Protein AF-A0A3N0BTS7-F1 (afdb_monomer_lite)

Sequence (134 aa):
METKIRKTAKPSIYFSVKQKHTIIKDYLSSGLPKQKIWEKYTGDKKEKGKLLKFMRQLGYIEGDIVKKPVSFFMDLPTTNKPQVAPVRNETSHKTNQLEQELKDSRLREQAYLVMIQIAERDLKIDIRKKSFTK

Structure (mmCIF, N/CA/C/O backbone):
data_AF-A0A3N0BTS7-F1
#
_entry.id   AF-A0A3N0BTS7-F1
#
loop_
_atom_site.group_PDB
_atom_site.id
_atom_site.type_symbol
_atom_site.label_atom_id
_atom_site.label_alt_id
_atom_site.label_comp_id
_atom_site.label_asym_id
_atom_site.label_entity_id
_atom_site.label_seq_id
_atom_site.pdbx_PDB_ins_code
_atom_s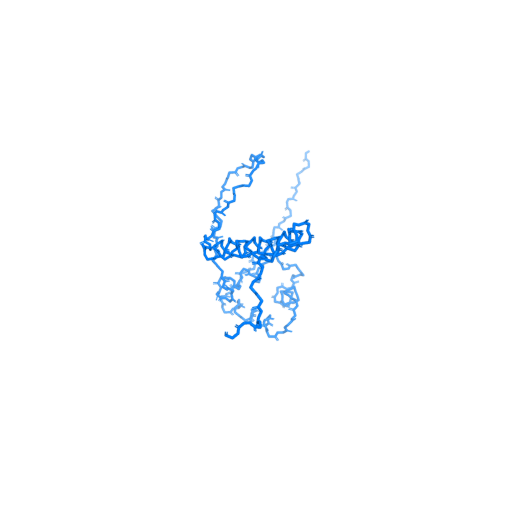ite.Cartn_x
_atom_site.Cartn_y
_atom_site.Cartn_z
_atom_site.occupancy
_atom_site.B_iso_or_equiv
_atom_site.auth_seq_id
_atom_site.auth_comp_id
_atom_site.auth_asym_id
_atom_site.auth_atom_id
_atom_site.pdbx_PDB_model_num
ATOM 1 N N . MET A 1 1 ? 15.234 18.289 51.394 1.00 52.69 1 MET A N 1
ATOM 2 C CA . MET A 1 1 ? 15.373 17.646 50.070 1.00 52.69 1 MET A CA 1
ATOM 3 C C . MET A 1 1 ? 14.343 16.534 49.989 1.00 52.69 1 MET A C 1
ATOM 5 O O . MET A 1 1 ? 14.497 15.539 50.682 1.00 52.69 1 MET A O 1
ATOM 9 N N . GLU A 1 2 ? 13.259 16.724 49.242 1.00 57.81 2 GLU A N 1
ATOM 10 C CA . GLU A 1 2 ? 12.205 15.709 49.139 1.00 57.81 2 GLU A CA 1
ATOM 11 C C . GLU A 1 2 ? 12.629 14.596 48.176 1.00 57.81 2 GLU A C 1
ATOM 13 O O . GLU A 1 2 ? 12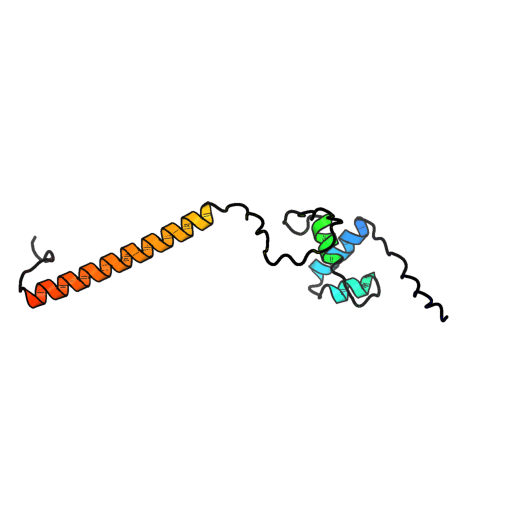.876 14.825 46.989 1.00 57.81 2 GLU A O 1
ATOM 18 N N . THR A 1 3 ? 12.744 13.373 48.686 1.00 64.12 3 THR A N 1
ATOM 19 C CA . THR A 1 3 ? 13.064 12.191 47.888 1.00 64.12 3 THR A CA 1
ATOM 20 C C . THR A 1 3 ? 11.802 11.704 47.177 1.00 64.12 3 THR A C 1
ATOM 22 O O . THR A 1 3 ? 10.879 11.159 47.778 1.00 64.12 3 THR A O 1
ATOM 25 N N . LYS A 1 4 ? 11.740 11.891 45.853 1.00 65.06 4 LYS A N 1
ATOM 26 C CA . LYS A 1 4 ? 10.668 11.326 45.019 1.00 65.06 4 LYS A CA 1
ATOM 27 C C . LYS A 1 4 ? 10.725 9.795 45.066 1.00 65.06 4 LYS A C 1
ATOM 29 O O . LYS A 1 4 ? 11.562 9.181 44.403 1.00 65.06 4 LYS A O 1
ATOM 34 N N . ILE A 1 5 ? 9.807 9.180 45.808 1.00 70.12 5 ILE A N 1
ATOM 35 C CA . ILE A 1 5 ? 9.602 7.728 45.816 1.00 70.12 5 ILE A CA 1
ATOM 36 C C . ILE A 1 5 ? 9.131 7.308 44.416 1.00 70.12 5 ILE A C 1
ATOM 38 O O . ILE A 1 5 ? 8.063 7.707 43.945 1.00 70.12 5 ILE A O 1
ATOM 42 N N . ARG A 1 6 ? 9.951 6.523 43.708 1.00 65.19 6 ARG A N 1
ATOM 43 C CA . ARG A 1 6 ? 9.598 5.984 42.388 1.00 65.19 6 ARG A CA 1
ATOM 44 C C . ARG A 1 6 ? 8.489 4.946 42.567 1.00 65.19 6 ARG A C 1
ATOM 46 O O . ARG A 1 6 ? 8.652 3.998 43.328 1.00 65.19 6 ARG A O 1
ATOM 53 N N . LYS A 1 7 ? 7.370 5.110 41.853 1.00 69.75 7 LYS A N 1
ATOM 54 C CA . LYS A 1 7 ? 6.286 4.114 41.819 1.00 69.75 7 LYS A CA 1
ATOM 55 C C . LYS A 1 7 ? 6.858 2.770 41.354 1.00 69.75 7 LYS A C 1
ATOM 57 O O . LYS A 1 7 ? 7.493 2.711 40.301 1.00 69.75 7 LYS A O 1
ATOM 62 N N . THR A 1 8 ? 6.653 1.717 42.139 1.00 65.25 8 THR A N 1
ATOM 63 C CA . THR A 1 8 ? 7.115 0.362 41.822 1.00 65.25 8 THR A CA 1
ATOM 64 C C . THR A 1 8 ? 6.456 -0.122 40.527 1.00 65.25 8 THR A C 1
ATOM 66 O O . THR A 1 8 ? 5.262 0.077 40.292 1.00 65.25 8 THR A O 1
ATOM 69 N N . ALA A 1 9 ? 7.255 -0.691 39.622 1.00 63.84 9 ALA A N 1
ATOM 70 C CA . ALA A 1 9 ? 6.757 -1.189 38.346 1.00 63.84 9 ALA A CA 1
ATOM 71 C C . ALA A 1 9 ? 5.864 -2.421 38.568 1.00 63.84 9 ALA A C 1
ATOM 73 O O . ALA A 1 9 ? 6.164 -3.270 39.405 1.00 63.84 9 ALA A O 1
ATOM 74 N N . LYS A 1 10 ? 4.771 -2.525 37.800 1.00 65.44 10 LYS A N 1
ATOM 75 C CA . LYS A 1 10 ? 3.898 -3.708 37.806 1.00 65.44 10 LYS A CA 1
ATOM 76 C C . LYS A 1 10 ? 4.705 -4.977 37.469 1.00 65.44 10 LYS A C 1
ATOM 78 O O . LYS A 1 10 ? 5.603 -4.893 36.624 1.00 65.44 10 LYS A O 1
ATOM 83 N N . PRO A 1 11 ? 4.369 -6.140 38.058 1.00 69.00 11 PRO A N 1
ATOM 84 C CA . PRO A 1 11 ? 5.050 -7.395 37.758 1.00 69.00 11 PRO A CA 1
ATOM 85 C C . PRO A 1 11 ? 4.923 -7.743 36.270 1.00 69.00 11 PRO A C 1
ATOM 87 O O . PRO A 1 11 ? 3.876 -7.547 35.648 1.00 69.00 11 PRO A O 1
ATOM 90 N N . SER A 1 12 ? 6.012 -8.242 35.682 1.00 70.62 12 SER A N 1
ATOM 91 C CA . SER A 1 12 ? 6.026 -8.667 34.282 1.00 70.62 12 SER A CA 1
ATOM 92 C C . SER A 1 12 ? 5.235 -9.965 34.127 1.00 70.62 12 SER A C 1
ATOM 94 O O . SER A 1 12 ? 5.675 -11.016 34.583 1.00 70.62 12 SER A O 1
ATOM 96 N N . ILE A 1 13 ? 4.086 -9.898 33.455 1.00 78.94 13 ILE A N 1
ATOM 97 C CA . ILE A 1 13 ? 3.294 -11.078 33.097 1.00 78.94 13 ILE A CA 1
ATOM 98 C C . ILE A 1 13 ? 3.977 -11.788 31.921 1.00 78.94 13 ILE A C 1
ATOM 100 O O . ILE A 1 13 ? 4.207 -11.189 30.863 1.00 78.94 13 ILE A O 1
ATOM 104 N N . TYR A 1 14 ? 4.295 -13.069 32.102 1.00 85.06 14 TYR A N 1
ATOM 105 C CA . TYR A 1 14 ? 4.860 -13.937 31.070 1.00 85.06 14 TYR A CA 1
ATOM 106 C C . TYR A 1 14 ? 3.807 -14.936 30.585 1.00 85.06 14 TYR A C 1
ATOM 108 O O . TYR A 1 14 ? 3.063 -15.494 31.382 1.00 85.06 14 TYR A O 1
ATOM 116 N N . PHE A 1 15 ? 3.768 -15.174 29.271 1.00 88.69 15 PHE A N 1
ATOM 117 C CA . PHE A 1 15 ? 2.861 -16.139 28.643 1.00 88.69 15 PHE A CA 1
ATOM 118 C C . PHE A 1 15 ? 3.655 -17.283 28.022 1.00 88.69 15 PHE A C 1
ATOM 120 O O . PHE A 1 15 ? 4.625 -17.040 27.292 1.00 88.69 15 PHE A O 1
ATOM 127 N N . SER A 1 16 ? 3.208 -18.517 28.256 1.00 94.00 16 SER A N 1
ATOM 128 C CA . SER A 1 16 ? 3.756 -19.694 27.578 1.00 94.00 16 SER A CA 1
ATOM 129 C C . SER A 1 16 ? 3.411 -19.680 26.085 1.00 94.00 16 SER A C 1
ATOM 131 O O . SER A 1 16 ? 2.463 -19.024 25.650 1.00 94.00 16 SER A O 1
ATOM 133 N N . VAL A 1 17 ? 4.168 -20.418 25.270 1.00 93.00 17 VAL A N 1
ATOM 134 C CA . VAL A 1 17 ? 3.932 -20.508 23.815 1.00 93.00 17 VAL A CA 1
ATOM 135 C C . VAL A 1 17 ? 2.508 -20.993 23.517 1.00 93.00 17 VAL A C 1
ATOM 137 O O . VAL A 1 17 ? 1.806 -20.396 22.702 1.00 93.00 17 VAL A O 1
ATOM 140 N N . LYS A 1 18 ? 2.039 -22.006 24.257 1.00 95.12 18 LYS A N 1
ATOM 141 C CA . LYS A 1 18 ? 0.675 -22.539 24.144 1.00 95.12 18 LYS A CA 1
ATOM 142 C C . LYS A 1 18 ? -0.381 -21.470 24.445 1.00 95.12 18 LYS A C 1
ATOM 144 O O . LYS A 1 18 ? -1.323 -21.323 23.673 1.00 95.12 18 LYS A O 1
ATOM 149 N N . GLN A 1 19 ? -0.188 -20.679 25.504 1.00 94.19 19 GLN A N 1
ATOM 150 C CA . GLN A 1 19 ? -1.092 -19.575 25.853 1.00 94.19 19 GLN A CA 1
ATOM 151 C C . GLN A 1 19 ? -1.105 -18.474 24.785 1.00 94.19 19 GLN A C 1
ATOM 153 O O . GLN A 1 19 ? -2.156 -17.937 24.448 1.00 94.19 19 GLN A O 1
ATOM 158 N N . LYS A 1 20 ? 0.050 -18.145 24.200 1.00 94.69 20 LYS A N 1
ATOM 159 C CA . LYS A 1 20 ? 0.106 -17.175 23.098 1.00 94.69 20 LYS A CA 1
ATOM 160 C C . LYS A 1 20 ? -0.709 -17.652 21.895 1.00 94.69 20 LYS A C 1
ATOM 162 O O . LYS A 1 20 ? -1.476 -16.866 21.346 1.00 94.69 20 LYS A O 1
ATOM 167 N N . HIS A 1 21 ? -0.601 -18.933 21.529 1.00 95.75 21 HIS A N 1
ATOM 168 C CA . HIS A 1 21 ? -1.426 -19.512 20.466 1.00 95.75 21 HIS A CA 1
ATOM 169 C C . HIS A 1 21 ? -2.918 -19.456 20.792 1.00 95.75 21 HIS A C 1
ATOM 171 O O . HIS A 1 21 ? -3.698 -19.102 19.914 1.00 95.75 21 HIS A O 1
ATOM 177 N N . THR A 1 22 ? -3.334 -19.766 22.025 1.00 96.00 22 THR A N 1
ATOM 178 C CA . THR A 1 22 ? -4.759 -19.700 22.393 1.00 96.00 22 THR A CA 1
ATOM 179 C C . THR A 1 22 ? -5.308 -18.281 22.282 1.00 96.00 22 THR A C 1
ATOM 181 O O . THR A 1 22 ? -6.380 -18.100 21.718 1.00 96.00 22 THR A O 1
ATOM 184 N N . ILE A 1 23 ? -4.549 -17.275 22.732 1.00 94.75 23 ILE A N 1
ATOM 185 C CA . ILE A 1 23 ? -4.959 -15.865 22.649 1.00 94.75 23 ILE A CA 1
ATOM 186 C C . ILE A 1 23 ? -5.070 -15.414 21.184 1.00 94.75 23 ILE A C 1
ATOM 188 O O . ILE A 1 23 ? -6.028 -14.742 20.812 1.00 94.75 23 ILE A O 1
ATOM 192 N N . ILE A 1 24 ? -4.102 -15.784 20.336 1.00 95.00 24 ILE A N 1
ATOM 193 C CA . ILE A 1 24 ? -4.132 -15.432 18.908 1.00 95.00 24 ILE A CA 1
ATOM 194 C C . ILE A 1 24 ? -5.303 -16.113 18.202 1.00 95.00 24 ILE A C 1
ATOM 196 O O . ILE A 1 24 ? -5.992 -15.462 17.425 1.00 95.00 24 ILE A O 1
ATOM 200 N N . LYS A 1 25 ? -5.546 -17.400 18.473 1.00 95.25 25 LYS A N 1
ATOM 201 C CA . LYS A 1 25 ? -6.676 -18.126 17.884 1.00 95.25 25 LYS A CA 1
ATOM 202 C C . LYS A 1 25 ? -8.008 -17.483 18.266 1.00 95.25 25 LYS A C 1
ATOM 204 O O . LYS A 1 25 ? -8.812 -17.254 17.375 1.00 95.25 25 LYS A O 1
ATOM 209 N N . ASP A 1 26 ? -8.190 -17.119 19.538 1.00 94.88 26 ASP A N 1
ATOM 210 C CA . ASP A 1 26 ? -9.397 -16.426 20.016 1.00 94.88 26 ASP A CA 1
ATOM 211 C C . ASP A 1 26 ? -9.577 -15.056 19.336 1.00 94.88 26 ASP A C 1
ATOM 213 O O . ASP A 1 26 ? -10.682 -14.670 18.955 1.00 94.88 26 ASP A O 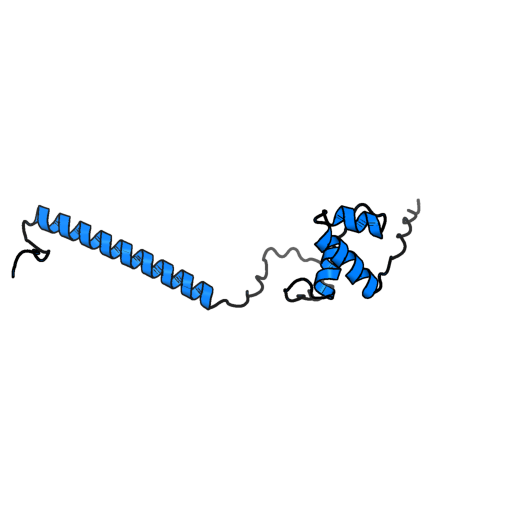1
ATOM 217 N N . TYR A 1 27 ? -8.483 -14.324 19.101 1.00 94.25 27 TYR A N 1
ATOM 218 C CA . TYR A 1 27 ? -8.524 -13.080 18.328 1.00 94.25 27 TYR A CA 1
ATOM 219 C C . TYR A 1 27 ? -8.955 -13.303 16.873 1.00 94.25 27 TYR A C 1
ATOM 221 O O . TYR A 1 27 ? -9.810 -12.574 16.375 1.00 94.25 27 TYR A O 1
ATOM 229 N N . LEU A 1 28 ? -8.395 -14.314 16.203 1.00 93.12 28 LEU A N 1
ATOM 230 C CA . LEU A 1 28 ? -8.726 -14.620 14.810 1.00 93.12 28 LEU A CA 1
ATOM 231 C C . LEU A 1 28 ? -10.163 -15.142 14.653 1.00 93.12 28 LEU A C 1
ATOM 233 O O . LEU A 1 28 ? -10.796 -14.844 13.647 1.00 93.12 28 LEU A O 1
ATOM 237 N N . SER A 1 29 ? -10.690 -15.882 15.634 1.00 94.31 29 SER A N 1
ATOM 238 C CA . SER A 1 29 ? -12.051 -16.433 15.577 1.00 94.31 29 SER A CA 1
ATOM 239 C C . SER A 1 29 ? -13.139 -15.440 15.983 1.00 94.31 29 SER A C 1
ATOM 241 O O . SER A 1 29 ? -14.257 -15.530 15.490 1.00 94.31 29 SER A O 1
ATOM 243 N N . SER A 1 30 ? -12.851 -14.518 16.905 1.00 90.06 30 SER A N 1
ATOM 244 C CA . SER A 1 30 ? -13.870 -13.630 17.487 1.00 90.06 30 SER A CA 1
ATOM 245 C C . SER A 1 30 ? -14.193 -12.394 16.644 1.00 90.06 30 SER A C 1
ATOM 247 O O . SER A 1 30 ? -15.242 -11.788 16.851 1.00 90.06 30 SER A O 1
ATOM 249 N N . GLY A 1 31 ? -13.290 -11.962 15.755 1.00 89.12 31 GLY A N 1
ATOM 250 C CA . GLY A 1 31 ? -13.436 -10.703 15.007 1.00 89.12 31 GLY A CA 1
ATOM 251 C C . GLY A 1 31 ? -13.445 -9.442 15.888 1.00 89.12 31 GLY A C 1
ATOM 252 O O . GLY A 1 31 ? -13.748 -8.348 15.414 1.00 89.12 31 GLY A O 1
ATOM 253 N N . LEU A 1 32 ? -13.128 -9.572 17.181 1.00 90.81 32 LEU A N 1
ATOM 254 C CA . LEU A 1 32 ? -13.104 -8.465 18.132 1.00 90.81 32 LEU A CA 1
ATOM 255 C C . LEU A 1 32 ? -11.800 -7.661 18.020 1.00 90.81 32 LEU A C 1
ATOM 257 O O . LEU A 1 32 ? -10.752 -8.199 17.657 1.00 90.81 32 LEU A O 1
ATOM 261 N N . PRO A 1 33 ? -11.802 -6.371 18.406 1.00 91.50 33 PRO A N 1
ATOM 262 C CA . PRO A 1 33 ? -10.574 -5.595 18.451 1.00 91.50 33 PRO A CA 1
ATOM 263 C C . PRO A 1 33 ? -9.587 -6.204 19.453 1.00 91.50 33 PRO A C 1
ATOM 265 O O . PRO A 1 33 ? -9.954 -6.614 20.557 1.00 91.50 33 PRO A O 1
ATOM 268 N N . LYS A 1 34 ? -8.298 -6.162 19.103 1.00 90.25 34 LYS A N 1
ATOM 269 C CA . LYS A 1 34 ? -7.180 -6.692 19.905 1.00 90.25 34 LYS A CA 1
ATOM 270 C C . LYS A 1 34 ? -7.191 -6.262 21.375 1.00 90.25 34 LYS A C 1
ATOM 272 O O . LYS A 1 34 ? -6.784 -7.032 22.235 1.00 90.25 34 LYS A O 1
ATOM 277 N N . GLN A 1 35 ? -7.687 -5.056 21.666 1.00 92.56 35 GLN A N 1
ATOM 278 C CA . GLN A 1 35 ? -7.813 -4.531 23.028 1.00 92.56 35 GLN A CA 1
ATOM 279 C C . GLN A 1 35 ? -8.782 -5.355 23.882 1.00 92.56 35 GLN A C 1
ATOM 281 O O . GLN A 1 35 ? -8.431 -5.696 25.005 1.00 92.56 35 GLN A O 1
ATOM 286 N N . LYS A 1 36 ? -9.949 -5.733 23.342 1.00 93.00 36 LYS A N 1
ATOM 287 C CA . LYS A 1 36 ? -10.939 -6.540 24.074 1.00 93.00 36 LYS A CA 1
ATOM 288 C C . LYS A 1 36 ? -10.412 -7.939 24.375 1.00 93.00 36 LYS A C 1
ATOM 290 O O . LYS A 1 36 ? -10.583 -8.437 25.482 1.00 93.00 36 LYS A O 1
ATOM 295 N N . ILE A 1 37 ? -9.728 -8.554 23.410 1.00 93.88 37 ILE A N 1
ATOM 296 C CA . ILE A 1 37 ? -9.097 -9.863 23.619 1.00 93.88 37 ILE A CA 1
ATOM 297 C C . ILE A 1 37 ? -7.979 -9.754 24.656 1.00 93.88 37 ILE A C 1
ATOM 299 O O . ILE A 1 37 ? -7.892 -10.571 25.565 1.00 93.88 37 ILE A O 1
ATOM 303 N N . TRP A 1 38 ? -7.153 -8.713 24.584 1.00 93.19 38 TRP A N 1
ATOM 304 C CA . TRP A 1 38 ? -6.091 -8.505 25.564 1.00 93.19 38 TRP A CA 1
ATOM 305 C C . TRP A 1 38 ? -6.626 -8.285 26.985 1.00 93.19 38 TRP A C 1
ATOM 307 O O . TRP A 1 38 ? -6.094 -8.869 27.930 1.00 93.19 38 TRP A O 1
ATOM 317 N N . GLU A 1 39 ? -7.693 -7.498 27.128 1.00 93.19 39 GLU A N 1
ATOM 318 C CA . GLU A 1 39 ? -8.376 -7.252 28.400 1.00 93.19 39 GLU A CA 1
ATOM 319 C C . GLU A 1 39 ? -8.971 -8.545 28.976 1.00 93.19 39 GLU A C 1
ATOM 321 O O . GLU A 1 39 ? -8.799 -8.807 30.160 1.00 93.19 39 GLU A O 1
ATOM 326 N N . LYS A 1 40 ? -9.553 -9.416 28.141 1.00 92.56 40 LYS A N 1
ATOM 327 C CA . LYS A 1 40 ? -10.079 -10.728 28.562 1.00 92.56 40 LYS A CA 1
ATOM 328 C C . LYS A 1 40 ? -9.014 -11.624 29.212 1.00 92.56 40 LYS A C 1
ATOM 330 O O . LYS A 1 40 ? -9.314 -12.310 30.182 1.00 92.56 40 LYS A O 1
ATOM 335 N N . TYR A 1 41 ? -7.785 -11.630 28.689 1.00 90.44 41 TYR A N 1
ATOM 336 C CA . TYR A 1 41 ? -6.715 -12.516 29.177 1.00 90.44 41 TYR A CA 1
ATOM 337 C C . TYR A 1 41 ? -5.772 -11.874 30.202 1.00 90.44 41 TYR A C 1
ATOM 339 O O . TYR A 1 41 ? -5.183 -12.586 31.010 1.00 90.44 41 TYR A O 1
ATOM 347 N N . THR A 1 42 ? -5.588 -10.552 30.159 1.00 88.06 42 THR A N 1
ATOM 348 C CA . THR A 1 42 ? -4.618 -9.836 31.012 1.00 88.06 42 THR A CA 1
ATOM 349 C C . THR A 1 42 ? -5.298 -8.940 32.050 1.00 88.06 42 THR A C 1
ATOM 351 O O . THR A 1 42 ? -4.661 -8.535 33.015 1.00 88.06 42 THR A O 1
ATOM 354 N N . GLY A 1 43 ? -6.566 -8.571 31.846 1.00 86.38 43 GLY A N 1
ATOM 355 C CA . GLY A 1 43 ? -7.279 -7.565 32.646 1.00 86.38 43 GLY A CA 1
ATOM 356 C C . GLY A 1 43 ? -6.854 -6.117 32.362 1.00 86.38 43 GLY A C 1
ATOM 357 O O . GLY A 1 43 ? -7.438 -5.173 32.888 1.00 86.38 43 GLY A O 1
ATOM 358 N N . ASP A 1 44 ? -5.838 -5.913 31.520 1.00 86.19 44 ASP A N 1
ATOM 359 C CA . ASP A 1 44 ? -5.336 -4.591 31.160 1.00 86.19 44 ASP A CA 1
ATOM 360 C C . ASP A 1 44 ? -6.070 -4.036 29.929 1.00 86.19 44 ASP A C 1
ATOM 362 O O . ASP A 1 44 ? -6.041 -4.624 28.850 1.00 86.19 44 ASP A O 1
ATOM 366 N N . LYS A 1 45 ? -6.615 -2.820 30.046 1.00 85.56 45 LYS A N 1
ATOM 367 C CA . LYS A 1 45 ? -7.312 -2.117 28.947 1.00 85.56 45 LYS A CA 1
ATOM 368 C C . LYS A 1 45 ? -6.409 -1.720 27.771 1.00 85.56 45 LYS A C 1
ATOM 370 O O . LYS A 1 45 ? -6.882 -1.467 26.667 1.00 85.56 45 LYS A O 1
ATOM 375 N N . LYS A 1 46 ? -5.097 -1.586 28.000 1.00 86.56 46 LYS A N 1
ATOM 376 C CA . LYS A 1 46 ? -4.137 -1.080 27.002 1.00 86.56 46 LYS A CA 1
ATOM 377 C C . LYS A 1 46 ? -3.240 -2.196 26.473 1.00 86.56 46 LYS A C 1
ATOM 379 O O . LYS A 1 46 ? -2.253 -2.571 27.103 1.00 86.56 46 LYS A O 1
ATOM 384 N N . GLU A 1 47 ? -3.525 -2.637 25.254 1.00 83.50 47 GLU A N 1
ATOM 385 C CA . GLU A 1 47 ? -2.689 -3.564 24.490 1.00 83.50 47 GLU A CA 1
ATOM 386 C C . GLU A 1 47 ? -1.510 -2.796 23.859 1.00 83.50 47 GLU A C 1
ATOM 388 O O . GLU A 1 47 ? -1.660 -2.073 22.877 1.00 83.50 47 GLU A O 1
ATOM 393 N N . LYS A 1 48 ? -0.311 -2.894 24.452 1.00 87.00 48 LYS A N 1
ATOM 394 C CA . LYS A 1 48 ? 0.913 -2.201 23.983 1.00 87.00 48 LYS A CA 1
ATOM 395 C C . LYS A 1 48 ? 1.589 -2.926 22.801 1.00 87.00 48 LYS A C 1
ATOM 397 O O . LYS A 1 48 ? 2.796 -3.168 22.839 1.00 87.00 48 LYS A O 1
ATOM 402 N N . GLY A 1 49 ? 0.819 -3.355 21.798 1.00 86.88 49 GLY A N 1
ATOM 403 C CA . GLY A 1 49 ? 1.318 -4.104 20.631 1.00 86.88 49 GLY A CA 1
ATOM 404 C C . GLY A 1 49 ? 1.899 -5.488 20.960 1.00 86.88 49 GLY A C 1
ATOM 405 O O . GLY A 1 49 ? 2.719 -6.024 20.207 1.00 86.88 49 GLY A O 1
ATOM 406 N N . LYS A 1 50 ? 1.522 -6.059 22.108 1.00 89.62 50 LYS A N 1
ATOM 407 C CA . LYS A 1 50 ? 1.975 -7.372 22.581 1.00 89.62 50 LYS A CA 1
ATOM 408 C C . LYS A 1 50 ? 1.371 -8.501 21.752 1.00 89.62 50 LYS A C 1
ATOM 410 O O . LYS A 1 50 ? 2.091 -9.439 21.422 1.00 89.62 50 LYS A O 1
ATOM 415 N N . LEU A 1 51 ? 0.103 -8.382 21.362 1.00 91.25 51 LEU A N 1
ATOM 416 C CA . LEU A 1 51 ? -0.588 -9.388 20.562 1.00 91.25 51 LEU A CA 1
ATOM 417 C C . LEU A 1 51 ? 0.040 -9.493 19.170 1.00 91.25 51 LEU A C 1
ATOM 419 O O . LEU A 1 51 ? 0.390 -10.579 18.716 1.00 91.25 51 LEU A O 1
ATOM 423 N N . LEU A 1 52 ? 0.308 -8.344 18.546 1.00 90.56 52 LEU A N 1
ATOM 424 C CA . LEU A 1 52 ? 0.996 -8.278 17.257 1.00 90.56 52 LEU A CA 1
ATOM 425 C C . LEU A 1 52 ? 2.431 -8.829 17.347 1.00 90.56 52 LEU A C 1
ATOM 427 O O . LEU A 1 52 ? 2.916 -9.489 16.428 1.00 90.56 52 LEU A O 1
ATOM 431 N N . LYS A 1 53 ? 3.120 -8.598 18.476 1.00 89.75 53 LYS A N 1
ATOM 432 C CA . LYS A 1 53 ? 4.421 -9.223 18.750 1.00 89.75 53 LYS A CA 1
ATOM 433 C C . LYS A 1 53 ? 4.303 -10.748 18.824 1.00 89.75 53 LYS A C 1
ATOM 435 O O . LYS A 1 53 ? 5.170 -11.417 18.274 1.00 89.75 53 LYS A O 1
ATOM 440 N N . PHE A 1 54 ? 3.270 -11.295 19.468 1.00 92.00 54 PHE A N 1
ATOM 441 C CA . PHE A 1 54 ? 3.061 -12.746 19.525 1.00 92.00 54 PHE A CA 1
ATOM 442 C C . PHE A 1 54 ? 2.802 -13.336 18.139 1.00 92.00 54 PHE A C 1
ATOM 444 O O . PHE A 1 54 ? 3.413 -14.344 17.806 1.00 92.00 54 PHE A O 1
ATOM 451 N N . MET A 1 55 ? 1.977 -12.683 17.317 1.00 91.38 55 MET A N 1
ATOM 452 C CA . MET A 1 55 ? 1.692 -13.133 15.950 1.00 91.38 55 MET A CA 1
ATOM 453 C C . MET A 1 55 ? 2.954 -13.221 15.093 1.00 91.38 55 MET A C 1
ATOM 455 O O . MET A 1 55 ? 3.181 -14.248 14.463 1.00 91.38 55 MET A O 1
ATOM 459 N N . ARG A 1 56 ? 3.816 -12.196 15.142 1.00 90.12 56 ARG A N 1
ATOM 460 C CA . ARG A 1 56 ? 5.118 -12.224 14.454 1.00 90.12 56 ARG A CA 1
ATOM 461 C C . ARG A 1 56 ? 6.045 -13.309 14.996 1.00 90.12 56 ARG A C 1
ATOM 463 O O . ARG A 1 56 ? 6.692 -13.997 14.225 1.00 90.12 56 ARG A O 1
ATOM 470 N N . GLN A 1 57 ? 6.112 -13.473 16.320 1.00 89.06 57 GLN A N 1
ATOM 471 C CA . GLN A 1 57 ? 6.957 -14.500 16.945 1.00 89.06 57 GLN A CA 1
ATOM 472 C C . GLN A 1 57 ? 6.537 -15.929 16.585 1.00 89.06 57 GLN A C 1
ATOM 474 O O . GLN A 1 57 ? 7.381 -16.816 16.598 1.00 89.06 57 GLN A O 1
ATOM 479 N N . LEU A 1 58 ? 5.248 -16.146 16.326 1.00 91.00 58 LEU A N 1
ATOM 480 C CA . LEU A 1 58 ? 4.664 -17.462 16.072 1.00 91.00 58 LEU A CA 1
ATOM 481 C C . LEU A 1 58 ? 4.388 -17.731 14.585 1.00 91.00 58 LEU A C 1
ATOM 483 O O . LEU A 1 58 ? 3.829 -18.774 14.269 1.00 91.00 58 LEU A O 1
ATOM 487 N N . GLY A 1 59 ? 4.751 -16.807 13.689 1.00 89.25 59 GLY A N 1
ATOM 488 C CA . GLY A 1 59 ? 4.607 -16.990 12.241 1.00 89.25 59 GLY A CA 1
ATOM 489 C C . GLY A 1 59 ? 3.184 -16.824 11.696 1.00 89.25 59 GLY A C 1
ATOM 490 O O . GLY A 1 59 ? 2.903 -17.289 10.603 1.00 89.25 59 GLY A O 1
ATOM 491 N N . TYR A 1 60 ? 2.278 -16.159 12.422 1.00 87.56 60 TYR A N 1
ATOM 492 C CA . TYR A 1 60 ? 0.923 -15.858 11.920 1.00 87.56 60 TYR A CA 1
ATOM 493 C C . TYR A 1 60 ? 0.881 -14.693 10.924 1.00 87.56 60 TYR A C 1
ATOM 495 O O . TYR A 1 60 ? -0.147 -14.462 10.297 1.00 87.56 60 TYR A O 1
ATOM 503 N N . ILE A 1 61 ? 1.954 -13.905 10.844 1.00 86.75 61 ILE A N 1
ATOM 504 C CA . ILE A 1 61 ? 2.081 -12.772 9.927 1.00 86.75 61 ILE A CA 1
ATOM 505 C C . ILE A 1 61 ? 3.372 -12.976 9.151 1.00 86.75 61 ILE A C 1
ATOM 507 O O . ILE A 1 61 ? 4.440 -13.060 9.761 1.00 86.75 61 ILE A O 1
ATOM 511 N N . GLU A 1 62 ? 3.259 -13.024 7.829 1.00 77.62 62 GLU A N 1
ATOM 512 C CA . GLU A 1 62 ? 4.403 -13.033 6.926 1.00 77.62 62 GLU A CA 1
ATOM 513 C C . GLU A 1 62 ? 5.021 -11.633 6.881 1.00 77.62 62 GLU A C 1
ATOM 515 O O . GLU A 1 62 ? 4.347 -10.625 6.659 1.00 77.62 62 GLU A O 1
ATOM 520 N N . GLY A 1 63 ? 6.311 -11.564 7.183 1.00 67.19 63 GLY A N 1
ATOM 521 C CA . GLY A 1 63 ? 7.070 -10.326 7.227 1.00 67.19 63 GLY A CA 1
ATOM 522 C C . GLY A 1 63 ? 8.334 -10.527 8.041 1.00 67.19 63 GLY A C 1
ATOM 523 O O . GLY A 1 63 ? 8.272 -10.953 9.199 1.00 67.19 63 GLY A O 1
ATOM 524 N N . ASP A 1 64 ? 9.477 -10.217 7.434 1.00 61.94 64 ASP A N 1
ATOM 525 C CA . ASP A 1 64 ? 10.765 -10.321 8.099 1.00 61.94 64 ASP A CA 1
ATOM 526 C C . ASP A 1 64 ? 10.720 -9.550 9.416 1.00 61.94 64 ASP A C 1
ATOM 528 O O . ASP A 1 64 ? 10.410 -8.354 9.472 1.00 61.94 64 ASP A O 1
ATOM 532 N N . ILE A 1 65 ? 11.021 -10.243 10.516 1.00 64.81 65 ILE A N 1
ATOM 533 C CA . ILE A 1 65 ? 11.264 -9.586 11.793 1.00 64.81 65 ILE A CA 1
ATOM 534 C C . ILE A 1 65 ? 12.591 -8.860 11.612 1.00 64.81 65 ILE A C 1
ATOM 536 O O . ILE A 1 65 ? 13.646 -9.382 11.969 1.00 64.81 65 ILE A O 1
ATOM 540 N N . VAL A 1 66 ? 12.544 -7.655 11.045 1.00 63.62 66 VAL A N 1
ATOM 541 C CA . VAL A 1 66 ? 13.694 -6.761 10.990 1.00 63.62 66 VAL A CA 1
ATOM 542 C C . VAL A 1 66 ? 14.000 -6.406 12.438 1.00 63.62 66 VAL A C 1
ATOM 544 O O . VAL A 1 66 ? 13.396 -5.510 13.038 1.00 63.62 66 VAL A O 1
ATOM 547 N N . LYS A 1 67 ? 14.882 -7.196 13.056 1.00 65.19 67 LYS A N 1
ATOM 548 C CA . LYS A 1 67 ? 15.424 -6.923 14.379 1.00 65.19 67 LYS A CA 1
ATOM 549 C C . LYS A 1 67 ? 16.215 -5.635 14.220 1.00 65.19 67 LYS A C 1
ATOM 551 O O . LYS A 1 67 ? 17.345 -5.663 13.745 1.00 65.19 67 LYS A O 1
ATOM 556 N N . LYS A 1 68 ? 15.599 -4.498 14.554 1.00 62.72 68 LYS A N 1
ATOM 557 C CA . LYS A 1 68 ? 16.325 -3.230 14.624 1.00 62.72 68 LYS A CA 1
ATOM 558 C C . LYS A 1 68 ? 17.511 -3.462 15.565 1.00 62.72 68 LYS A C 1
ATOM 560 O O . LYS A 1 68 ? 17.270 -3.941 16.680 1.00 62.72 68 LYS A O 1
ATOM 565 N N . PRO A 1 69 ? 18.756 -3.209 15.129 1.00 63.28 69 PRO A N 1
ATOM 566 C CA . PRO A 1 69 ? 19.894 -3.332 16.021 1.00 63.28 69 PRO A CA 1
ATOM 567 C C . PRO A 1 69 ? 19.649 -2.415 17.219 1.00 63.28 69 PRO A C 1
ATOM 569 O O . PRO A 1 69 ? 19.130 -1.308 17.066 1.00 63.28 69 PRO A O 1
ATOM 572 N N . VAL A 1 70 ? 19.953 -2.903 18.422 1.00 59.62 70 VAL A N 1
ATOM 573 C CA . VAL A 1 70 ? 19.846 -2.108 19.649 1.00 59.62 70 VAL A CA 1
ATOM 574 C C . VAL A 1 70 ? 20.991 -1.098 19.620 1.00 59.62 70 VAL A C 1
ATOM 576 O O . VAL A 1 70 ? 22.067 -1.347 20.151 1.00 59.62 70 VAL A O 1
ATOM 579 N N . SER A 1 71 ? 20.805 0.011 18.910 1.00 58.94 71 SER A N 1
ATOM 580 C CA . SER A 1 71 ? 21.764 1.107 18.896 1.00 58.94 71 SER A CA 1
ATOM 581 C C . SER A 1 71 ? 21.648 1.865 20.218 1.00 58.94 71 SER A C 1
ATOM 583 O O . SER A 1 71 ? 20.666 2.564 20.449 1.00 58.94 71 SER A O 1
ATOM 585 N N . PHE A 1 72 ? 22.652 1.727 21.083 1.00 56.53 72 PHE A N 1
ATOM 586 C CA . PHE A 1 72 ? 22.822 2.490 22.329 1.00 56.53 72 PHE A CA 1
ATOM 587 C C . PHE A 1 72 ? 23.334 3.926 22.095 1.00 56.53 72 PHE A C 1
ATOM 589 O O . PHE A 1 72 ? 23.877 4.551 23.002 1.00 56.53 72 PHE A O 1
ATOM 596 N N . PHE A 1 73 ? 23.204 4.456 20.881 1.00 52.47 73 PHE A N 1
ATOM 597 C CA . PHE A 1 73 ? 23.734 5.770 20.545 1.00 52.47 73 PHE A CA 1
ATOM 598 C C . PHE A 1 73 ? 22.684 6.844 20.846 1.00 52.47 73 PHE A C 1
ATOM 600 O O . PHE A 1 73 ? 21.571 6.790 20.329 1.00 52.47 73 PHE A O 1
ATOM 607 N N . MET A 1 74 ? 23.056 7.770 21.735 1.00 55.19 74 MET A N 1
ATOM 608 C CA . MET A 1 74 ? 22.343 9.011 22.048 1.00 55.19 74 MET A CA 1
ATOM 609 C C . MET A 1 74 ? 21.973 9.758 20.761 1.00 55.19 74 MET A C 1
ATOM 611 O O . MET A 1 74 ? 22.799 9.883 19.857 1.00 55.19 74 MET A O 1
ATOM 615 N N . ASP A 1 75 ? 20.742 10.264 20.706 1.00 48.31 75 ASP A N 1
ATOM 616 C 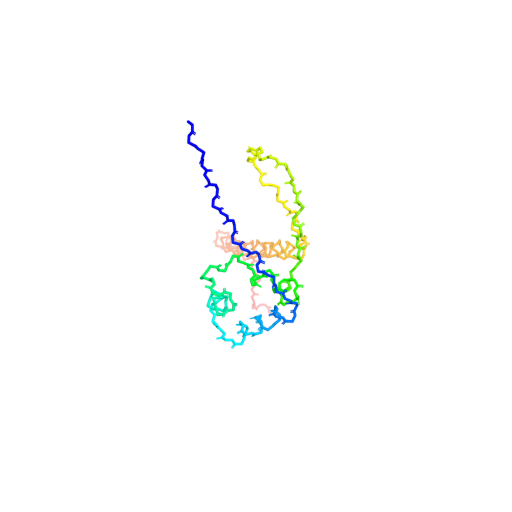CA . ASP A 1 75 ? 20.213 11.018 19.573 1.00 48.31 75 ASP A CA 1
ATOM 617 C C . ASP A 1 75 ? 21.022 12.309 19.351 1.00 48.31 75 ASP A C 1
ATOM 619 O O . ASP A 1 75 ? 20.907 13.278 20.102 1.00 48.31 75 ASP A O 1
ATOM 623 N N . LEU A 1 76 ? 21.824 12.341 18.287 1.00 55.59 76 LEU A N 1
ATOM 624 C CA . LEU A 1 76 ? 22.224 13.589 17.643 1.00 55.59 76 LEU A CA 1
ATOM 625 C C . LEU A 1 76 ? 21.060 14.001 16.724 1.00 55.59 76 LEU A C 1
ATOM 627 O O . LEU A 1 76 ? 20.558 13.131 16.004 1.00 55.59 76 LEU A O 1
ATOM 631 N N . PRO A 1 77 ? 20.593 15.266 16.701 1.00 54.41 77 PRO A N 1
ATOM 632 C CA . PRO A 1 77 ? 19.509 15.658 15.812 1.00 54.41 77 PRO A CA 1
ATOM 633 C C . PRO A 1 77 ? 20.055 15.742 14.387 1.00 54.41 77 PRO A C 1
ATOM 635 O O . PRO A 1 77 ? 20.445 16.802 13.908 1.00 54.41 77 PRO A O 1
ATOM 638 N N . THR A 1 78 ? 20.109 14.599 13.708 1.00 49.91 78 THR A N 1
ATOM 639 C CA . THR A 1 78 ? 20.379 14.547 12.279 1.00 49.91 78 THR A CA 1
ATOM 640 C C . THR A 1 78 ? 19.035 14.570 11.564 1.00 49.91 78 THR A C 1
ATOM 642 O O . THR A 1 78 ? 18.284 13.597 11.460 1.00 49.91 78 THR A O 1
ATOM 645 N N . THR A 1 79 ? 18.687 15.749 11.068 1.00 56.72 79 THR A N 1
ATOM 646 C CA . THR A 1 79 ? 17.893 15.834 9.854 1.00 56.72 79 THR A CA 1
ATOM 647 C C . THR A 1 79 ? 18.655 15.051 8.791 1.00 56.72 79 THR A C 1
ATOM 649 O O . THR A 1 79 ? 19.688 15.501 8.320 1.00 56.72 79 THR A O 1
ATOM 652 N N . ASN A 1 80 ? 18.235 13.813 8.531 1.00 53.47 80 ASN A N 1
ATOM 653 C CA . ASN A 1 80 ? 18.233 13.128 7.236 1.00 53.47 80 ASN A CA 1
ATOM 654 C C . ASN A 1 80 ? 18.052 11.630 7.474 1.00 53.47 80 ASN A C 1
ATOM 656 O O . ASN A 1 80 ? 18.928 10.923 7.961 1.00 53.47 80 ASN A O 1
ATOM 660 N N . LYS A 1 81 ? 16.859 11.161 7.111 1.00 49.66 81 LYS A N 1
ATOM 661 C CA . LYS A 1 81 ? 16.475 9.753 7.070 1.00 49.66 81 LYS A CA 1
ATOM 662 C C . LYS A 1 81 ? 17.519 8.969 6.258 1.00 49.66 81 LYS A C 1
ATOM 664 O O . LYS A 1 81 ? 17.631 9.235 5.061 1.00 49.66 81 LYS A O 1
ATOM 669 N N . PRO A 1 82 ? 18.202 7.959 6.816 1.00 47.03 82 PRO A N 1
ATOM 670 C CA . PRO A 1 82 ? 18.783 6.928 5.981 1.00 47.03 82 PRO A CA 1
ATOM 671 C C . PRO A 1 82 ? 17.619 6.074 5.471 1.00 47.03 82 PRO A C 1
ATOM 673 O O . PRO A 1 82 ? 17.018 5.295 6.214 1.00 47.03 82 PRO A O 1
ATOM 676 N N . GLN A 1 83 ? 17.235 6.292 4.212 1.00 55.69 83 GLN A N 1
ATOM 677 C CA . GLN A 1 83 ? 16.341 5.382 3.510 1.00 55.69 83 GLN A CA 1
ATOM 678 C C . GLN A 1 83 ? 17.046 4.027 3.441 1.00 55.69 83 GLN A C 1
ATOM 680 O O . GLN A 1 83 ? 18.058 3.871 2.763 1.00 55.69 83 GLN A O 1
ATOM 685 N N . VAL A 1 84 ? 16.528 3.061 4.195 1.00 52.09 84 VAL A N 1
ATOM 686 C CA . VAL A 1 84 ? 16.866 1.650 4.030 1.00 52.09 84 VAL A CA 1
ATOM 687 C C . VAL A 1 84 ? 16.570 1.321 2.574 1.00 52.09 84 VAL A C 1
ATOM 689 O O . VAL A 1 84 ? 15.433 1.516 2.142 1.00 52.09 84 VAL A O 1
ATOM 692 N N . ALA A 1 85 ? 17.588 0.897 1.822 1.00 57.12 85 ALA A N 1
ATOM 693 C CA . ALA A 1 85 ? 17.414 0.474 0.442 1.00 57.12 85 ALA A CA 1
ATOM 694 C C . ALA A 1 85 ? 16.261 -0.543 0.410 1.00 57.12 85 ALA A C 1
ATOM 696 O O . ALA A 1 85 ? 16.372 -1.593 1.054 1.00 57.12 85 ALA A O 1
ATOM 697 N N . PRO A 1 86 ? 15.126 -0.220 -0.239 1.00 52.62 86 PRO A N 1
ATOM 698 C CA . PRO A 1 86 ? 14.046 -1.176 -0.366 1.00 52.62 86 PRO A CA 1
ATOM 699 C C . PRO A 1 86 ? 14.621 -2.370 -1.119 1.00 52.62 86 PRO A C 1
ATOM 701 O O . PRO A 1 86 ? 15.453 -2.178 -2.011 1.00 52.62 86 PRO A O 1
ATOM 704 N N . VAL A 1 87 ? 14.198 -3.588 -0.763 1.00 56.50 87 VAL A N 1
ATOM 705 C CA . VAL A 1 87 ? 14.335 -4.750 -1.650 1.00 56.50 87 VAL A CA 1
ATOM 706 C C . VAL A 1 87 ? 13.992 -4.237 -3.037 1.00 56.50 87 VAL A C 1
ATOM 708 O O . VAL A 1 87 ? 12.880 -3.748 -3.252 1.00 56.50 87 VAL A O 1
ATOM 711 N N . ARG A 1 88 ? 15.006 -4.160 -3.903 1.00 55.22 88 ARG A N 1
ATOM 712 C CA . ARG A 1 88 ? 14.891 -3.500 -5.194 1.00 55.22 88 ARG A CA 1
ATOM 713 C C . ARG A 1 88 ? 13.954 -4.400 -5.974 1.00 55.22 88 ARG A C 1
ATOM 715 O O . ARG A 1 88 ? 14.385 -5.392 -6.549 1.00 55.22 88 ARG A O 1
ATOM 722 N N . ASN A 1 89 ? 12.661 -4.101 -5.918 1.00 61.84 89 ASN A N 1
ATOM 723 C CA . ASN A 1 89 ? 11.658 -4.692 -6.779 1.00 61.84 89 ASN A CA 1
ATOM 724 C C . ASN A 1 89 ? 11.984 -4.150 -8.169 1.00 61.84 89 ASN A C 1
ATOM 726 O O . ASN A 1 89 ? 11.379 -3.199 -8.657 1.00 61.84 89 ASN A O 1
ATOM 730 N N . GLU A 1 90 ? 13.047 -4.677 -8.776 1.00 65.19 90 GLU A N 1
ATOM 731 C CA . GLU A 1 90 ? 13.495 -4.266 -10.096 1.00 65.19 90 GLU A CA 1
ATOM 732 C C . GLU A 1 90 ? 12.348 -4.404 -11.088 1.00 65.19 90 GLU A C 1
ATOM 734 O O . GLU A 1 90 ? 12.212 -3.586 -11.988 1.00 65.19 90 GLU A O 1
ATOM 739 N N . THR A 1 91 ? 11.484 -5.391 -10.858 1.00 65.94 91 THR A N 1
ATOM 740 C CA . THR A 1 91 ? 10.205 -5.572 -11.532 1.00 65.94 91 THR A CA 1
ATOM 741 C C . THR A 1 91 ? 9.317 -4.334 -11.435 1.00 65.94 91 THR A C 1
ATOM 743 O O . THR A 1 91 ? 8.953 -3.814 -12.480 1.00 65.94 91 THR A O 1
ATOM 746 N N . SER A 1 92 ? 9.025 -3.790 -10.246 1.00 73.62 92 SER A N 1
ATOM 747 C CA . SER A 1 92 ? 8.122 -2.630 -10.123 1.00 73.62 92 SER A CA 1
ATOM 748 C C . SER A 1 92 ? 8.698 -1.340 -10.713 1.00 73.62 92 SER A C 1
ATOM 750 O O . SER A 1 92 ? 7.970 -0.500 -11.233 1.00 73.62 92 SER A O 1
ATOM 752 N N . HIS A 1 93 ? 10.018 -1.150 -10.634 1.00 75.31 93 HIS A N 1
ATOM 753 C CA . HIS A 1 93 ? 10.654 0.010 -11.263 1.00 75.31 93 HIS A CA 1
ATOM 754 C C . HIS A 1 93 ? 10.642 -0.101 -12.790 1.00 75.31 93 HIS A C 1
ATOM 756 O O . HIS A 1 93 ? 10.318 0.877 -13.462 1.00 75.31 93 HIS A O 1
ATOM 762 N N . LYS A 1 94 ? 10.931 -1.296 -13.326 1.00 88.38 94 LYS A N 1
ATOM 763 C CA . LYS A 1 94 ? 10.860 -1.580 -14.765 1.00 88.38 94 LYS A CA 1
ATOM 764 C C . LYS A 1 94 ? 9.430 -1.426 -15.287 1.00 88.38 94 LYS A C 1
ATOM 766 O O . LYS A 1 94 ? 9.250 -0.801 -16.323 1.00 88.38 94 LYS A O 1
ATOM 771 N N . THR A 1 95 ? 8.409 -1.906 -14.569 1.00 88.31 95 THR A N 1
ATOM 772 C CA . THR A 1 95 ? 7.007 -1.721 -14.989 1.00 88.31 95 THR A CA 1
ATOM 773 C C . THR A 1 95 ? 6.621 -0.249 -15.044 1.00 88.31 95 THR A C 1
ATOM 775 O O . THR A 1 95 ? 6.043 0.176 -16.035 1.00 88.31 95 THR A O 1
ATOM 778 N N . ASN A 1 96 ? 7.004 0.553 -14.048 1.00 90.94 96 ASN A N 1
ATOM 779 C CA . ASN A 1 96 ? 6.685 1.984 -14.042 1.00 90.94 96 ASN A CA 1
ATOM 780 C C . ASN A 1 96 ? 7.359 2.740 -15.199 1.00 90.94 96 ASN A C 1
ATOM 782 O O . ASN A 1 96 ? 6.740 3.609 -15.807 1.00 90.94 96 ASN A O 1
ATOM 786 N N . GLN A 1 97 ? 8.614 2.405 -15.516 1.00 93.00 97 GLN A N 1
ATOM 787 C CA . GLN A 1 97 ? 9.328 2.984 -16.658 1.00 93.00 97 GLN A CA 1
ATOM 788 C C . GLN A 1 97 ? 8.662 2.605 -17.985 1.00 93.00 97 GLN A C 1
ATOM 790 O O . GLN A 1 97 ? 8.397 3.481 -18.803 1.00 93.00 97 GLN A O 1
ATOM 795 N N . LEU A 1 98 ? 8.326 1.323 -18.160 1.00 95.69 98 LEU A N 1
ATOM 796 C CA . LEU A 1 98 ? 7.636 0.832 -19.354 1.00 95.69 98 LEU A CA 1
ATOM 797 C C . LEU A 1 98 ? 6.250 1.471 -19.521 1.00 95.69 98 LEU A C 1
ATOM 799 O O . LEU A 1 98 ? 5.863 1.835 -20.627 1.00 95.69 98 LEU A O 1
ATOM 803 N N . GLU A 1 99 ? 5.499 1.652 -18.433 1.00 95.69 99 GLU A N 1
ATOM 804 C CA . GLU A 1 99 ? 4.209 2.347 -18.467 1.00 95.69 99 GLU A CA 1
ATOM 805 C C . GLU A 1 99 ? 4.345 3.817 -18.873 1.00 95.69 99 GLU A C 1
ATOM 807 O O . GLU A 1 99 ? 3.480 4.345 -19.576 1.00 95.69 99 GLU A O 1
ATOM 812 N N . GLN A 1 100 ? 5.407 4.489 -18.426 1.00 97.12 100 GLN A N 1
ATOM 813 C CA . GLN A 1 100 ? 5.682 5.873 -18.794 1.00 97.12 100 GLN A CA 1
ATOM 814 C C . GLN A 1 100 ? 6.053 5.988 -20.276 1.00 97.12 100 GLN A C 1
ATOM 816 O O . GLN A 1 100 ? 5.444 6.778 -20.992 1.00 97.12 100 GLN A O 1
ATOM 821 N N . GLU A 1 101 ? 6.956 5.136 -20.759 1.00 97.25 101 GLU A N 1
ATOM 822 C CA . GLU A 1 101 ? 7.348 5.090 -22.171 1.00 97.25 101 GLU A CA 1
ATOM 823 C C . GLU A 1 101 ? 6.151 4.796 -23.090 1.00 97.25 101 GLU A C 1
ATOM 825 O O . GLU A 1 101 ? 5.989 5.406 -24.148 1.00 97.25 101 GLU A O 1
ATOM 830 N N . LEU A 1 102 ? 5.242 3.922 -22.652 1.00 97.88 102 LEU A N 1
ATOM 831 C CA . LEU A 1 102 ? 4.008 3.621 -23.372 1.00 97.88 102 LEU A CA 1
ATOM 832 C C . LEU A 1 102 ? 3.084 4.846 -23.456 1.00 97.88 102 LEU A C 1
ATOM 834 O O . LEU A 1 102 ? 2.514 5.118 -24.517 1.00 97.88 102 LEU A O 1
ATOM 838 N N . LYS A 1 103 ? 2.939 5.606 -22.362 1.00 97.81 103 LYS A N 1
ATOM 839 C CA . LYS A 1 103 ? 2.161 6.857 -22.355 1.00 97.81 103 LYS A CA 1
ATOM 840 C C . LYS A 1 103 ? 2.764 7.890 -23.305 1.00 97.81 103 LYS A C 1
ATOM 842 O O . LYS A 1 103 ? 2.020 8.475 -24.091 1.00 97.81 103 LYS A O 1
ATOM 847 N N . ASP A 1 104 ? 4.082 8.055 -23.279 1.00 97.50 104 ASP A N 1
ATOM 848 C CA . ASP A 1 104 ? 4.792 9.004 -24.139 1.00 97.50 104 ASP A CA 1
ATOM 849 C C . ASP A 1 104 ? 4.665 8.624 -25.621 1.00 97.50 104 ASP A C 1
ATOM 851 O O . ASP A 1 104 ? 4.406 9.482 -26.467 1.00 97.50 104 ASP A O 1
ATOM 855 N N . SER A 1 105 ? 4.755 7.328 -25.940 1.00 97.50 105 SER A N 1
ATOM 856 C CA . SER A 1 105 ? 4.570 6.816 -27.301 1.00 97.50 105 SER A CA 1
ATOM 857 C C . SER A 1 105 ? 3.156 7.086 -27.830 1.00 97.50 105 SER A C 1
ATOM 859 O O . SER A 1 105 ? 2.996 7.626 -28.926 1.00 97.50 105 SER A O 1
ATOM 861 N N . ARG A 1 106 ? 2.121 6.825 -27.017 1.00 97.50 106 ARG A N 1
ATOM 862 C CA . ARG A 1 106 ? 0.723 7.136 -27.373 1.00 97.50 106 ARG A CA 1
ATOM 863 C C . ARG A 1 106 ? 0.489 8.631 -27.570 1.00 97.50 106 ARG A C 1
ATOM 865 O O . ARG A 1 106 ? -0.195 9.025 -28.512 1.00 97.50 106 ARG A O 1
ATOM 872 N N . LEU A 1 107 ? 1.048 9.467 -26.696 1.00 97.88 107 LEU A N 1
ATOM 873 C CA . LEU A 1 107 ? 0.934 10.919 -26.818 1.00 97.88 107 LEU A CA 1
ATOM 874 C C . LEU A 1 107 ? 1.596 11.416 -28.109 1.00 97.88 107 LEU A C 1
ATOM 876 O O . LEU A 1 107 ? 1.027 12.237 -28.827 1.00 97.88 107 LEU A O 1
ATOM 880 N N . ARG A 1 108 ? 2.778 10.883 -28.432 1.00 97.75 108 ARG A N 1
ATOM 881 C CA . ARG A 1 108 ? 3.509 11.202 -29.660 1.00 97.75 108 ARG A CA 1
ATOM 882 C C . ARG A 1 108 ? 2.735 10.787 -30.911 1.00 97.75 108 ARG A C 1
ATOM 884 O O . ARG A 1 108 ? 2.660 11.566 -31.857 1.00 97.75 108 ARG A O 1
ATOM 891 N N . GLU A 1 109 ? 2.124 9.605 -30.906 1.00 97.56 109 GLU A N 1
ATOM 892 C CA . GLU A 1 109 ? 1.255 9.141 -31.992 1.00 97.56 109 GLU A CA 1
ATOM 893 C C . GLU A 1 109 ? 0.070 10.094 -32.208 1.00 97.56 109 GLU A C 1
ATOM 895 O O . GLU A 1 109 ? -0.169 10.549 -33.328 1.00 97.56 109 GLU A O 1
ATOM 900 N N . GLN A 1 110 ? -0.629 10.471 -31.134 1.00 97.38 110 GLN A N 1
ATOM 901 C CA . GLN A 1 110 ? -1.740 11.424 -31.203 1.00 97.38 110 GLN A CA 1
ATOM 902 C C . GLN A 1 110 ? -1.296 12.787 -31.739 1.00 97.38 110 GLN A C 1
ATOM 904 O O . GLN A 1 110 ? -1.955 13.351 -32.614 1.00 97.38 110 GLN A O 1
ATOM 909 N N . ALA A 1 111 ? -0.160 13.297 -31.262 1.00 98.12 111 ALA A N 1
ATOM 910 C CA . ALA A 1 111 ? 0.408 14.549 -31.744 1.00 98.12 111 ALA A CA 1
ATOM 911 C C . ALA A 1 111 ? 0.719 14.485 -33.247 1.00 98.12 111 ALA A C 1
ATOM 913 O O . ALA A 1 111 ? 0.366 15.407 -33.982 1.00 98.12 111 ALA A O 1
ATOM 914 N N . TYR A 1 112 ? 1.298 13.380 -33.731 1.00 97.44 112 TYR A N 1
ATOM 915 C CA . TYR A 1 112 ? 1.545 13.194 -35.161 1.00 97.44 112 TYR A CA 1
ATOM 916 C C . TYR A 1 112 ? 0.260 13.154 -35.980 1.00 97.44 112 TYR A C 1
ATOM 918 O O . TYR A 1 112 ? 0.197 13.789 -37.031 1.00 97.44 112 TYR A O 1
ATOM 926 N N . LEU A 1 113 ? -0.788 12.483 -35.499 1.00 95.31 113 LEU A N 1
ATOM 927 C CA . LEU A 1 113 ? -2.078 12.472 -36.188 1.00 95.31 113 LEU A CA 1
ATOM 928 C C . LEU A 1 113 ? -2.651 13.885 -36.343 1.00 95.31 113 LEU A C 1
ATOM 930 O O . LEU A 1 113 ? -3.146 14.212 -37.425 1.00 95.31 113 LEU A O 1
ATOM 934 N N . VAL A 1 114 ? -2.557 14.715 -35.300 1.00 96.88 114 VAL A N 1
ATOM 935 C CA . VAL A 1 114 ? -3.005 16.116 -35.323 1.00 96.88 114 VAL A CA 1
ATOM 936 C C . VAL A 1 114 ? -2.140 16.959 -36.260 1.00 96.88 114 VAL A C 1
ATOM 938 O O . VAL A 1 114 ? -2.678 17.696 -37.082 1.00 96.88 114 VAL A O 1
ATOM 941 N N . MET A 1 115 ? -0.812 16.824 -36.199 1.00 96.06 115 MET A N 1
ATOM 942 C CA . MET A 1 115 ? 0.097 17.538 -37.104 1.00 96.06 115 MET A CA 1
ATOM 943 C C . MET A 1 115 ? -0.176 17.199 -38.568 1.00 96.06 115 MET A C 1
ATOM 945 O O . MET A 1 115 ? -0.217 18.099 -39.402 1.00 96.06 115 MET A O 1
ATOM 949 N N . ILE A 1 116 ? -0.418 15.921 -38.874 1.00 95.31 116 ILE A N 1
ATOM 950 C CA . ILE A 1 116 ? -0.784 15.481 -40.221 1.00 95.31 116 ILE A CA 1
ATOM 951 C C . ILE A 1 116 ? -2.090 16.154 -40.660 1.00 95.31 116 ILE A C 1
ATOM 953 O O . ILE A 1 116 ? -2.141 16.683 -41.760 1.00 95.31 116 ILE A O 1
ATOM 957 N N . GLN A 1 117 ? -3.116 16.217 -39.803 1.00 93.69 117 GLN A N 1
ATOM 958 C CA . GLN A 1 117 ? -4.377 16.896 -40.145 1.00 93.69 117 GLN A CA 1
ATOM 959 C C . GLN A 1 117 ? -4.191 18.385 -40.439 1.00 93.69 117 GLN A C 1
ATOM 961 O O . GLN A 1 117 ? -4.839 18.919 -41.337 1.00 93.69 117 GLN A O 1
ATOM 966 N N . ILE A 1 118 ? -3.343 19.065 -39.664 1.00 96.12 118 ILE A N 1
ATOM 967 C CA . ILE A 1 118 ? -3.024 20.479 -39.888 1.00 96.12 118 ILE A CA 1
ATOM 968 C C . ILE A 1 118 ? -2.299 20.635 -41.228 1.00 96.12 118 ILE A C 1
ATOM 970 O O . ILE A 1 118 ? -2.717 21.439 -42.052 1.00 96.12 118 ILE A O 1
ATOM 974 N N . ALA A 1 119 ? -1.279 19.813 -41.488 1.00 94.75 119 ALA A N 1
ATOM 975 C CA . ALA A 1 119 ? -0.521 19.853 -42.734 1.00 94.75 119 ALA A CA 1
ATOM 976 C C . ALA A 1 119 ? -1.396 19.565 -43.967 1.00 94.75 119 ALA A C 1
ATOM 978 O O . ALA A 1 119 ? -1.310 20.291 -44.953 1.00 94.75 119 ALA A O 1
ATOM 979 N N . GLU A 1 120 ? -2.270 18.557 -43.909 1.00 93.44 120 GLU A N 1
ATOM 980 C CA . GLU A 1 120 ? -3.213 18.243 -44.991 1.00 93.44 120 GLU A CA 1
ATOM 981 C C . GLU A 1 120 ? -4.169 19.418 -45.257 1.00 93.44 120 GLU A C 1
ATOM 983 O O . GLU A 1 120 ? -4.421 19.762 -46.413 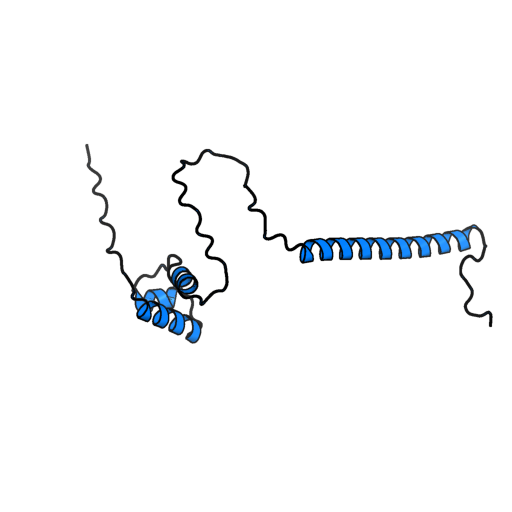1.00 93.44 120 GLU A O 1
ATOM 988 N N . ARG A 1 121 ? -4.661 20.080 -44.198 1.00 94.25 121 ARG A N 1
ATOM 989 C CA . ARG A 1 121 ? -5.545 21.252 -44.306 1.00 94.25 121 ARG A CA 1
ATOM 990 C C . ARG A 1 121 ? -4.841 22.453 -44.940 1.00 94.25 121 ARG A C 1
ATOM 992 O O . ARG A 1 121 ? -5.405 23.074 -45.840 1.00 94.25 121 ARG A O 1
ATOM 999 N N . ASP A 1 122 ? -3.645 22.778 -44.462 1.00 95.62 122 ASP A N 1
ATOM 1000 C CA . ASP A 1 122 ? -2.953 24.022 -44.807 1.00 95.62 122 ASP A CA 1
ATOM 1001 C C . ASP A 1 122 ? -2.232 23.913 -46.156 1.00 95.62 122 ASP A C 1
ATOM 1003 O O . ASP A 1 122 ? -2.254 24.850 -46.955 1.00 95.62 122 ASP A O 1
ATOM 1007 N N . LEU A 1 123 ? -1.629 22.753 -46.438 1.00 93.44 123 LEU A N 1
ATOM 1008 C CA . LEU A 1 123 ? -0.853 22.509 -47.657 1.00 93.44 123 LEU A CA 1
ATOM 1009 C C . LEU A 1 123 ? -1.677 21.866 -48.779 1.00 93.44 123 LEU A C 1
ATOM 1011 O O . LEU A 1 123 ? -1.209 21.830 -49.914 1.00 93.44 123 LEU A O 1
ATOM 1015 N N . LYS A 1 124 ? -2.894 21.377 -48.492 1.00 90.81 124 LYS A N 1
ATOM 1016 C CA . LYS A 1 124 ? -3.782 20.691 -49.454 1.00 90.81 124 LYS A CA 1
ATOM 1017 C C . LYS A 1 124 ? -3.121 19.489 -50.149 1.00 90.81 124 LYS A C 1
ATOM 1019 O O . LYS A 1 124 ? -3.381 19.221 -51.321 1.00 90.81 124 LYS A O 1
ATOM 1024 N N . ILE A 1 125 ? -2.259 18.777 -49.426 1.00 88.69 125 ILE A N 1
ATOM 1025 C CA . ILE A 1 125 ? -1.576 17.556 -49.877 1.00 88.69 125 ILE A CA 1
ATOM 1026 C C . ILE A 1 125 ? -2.124 16.383 -49.066 1.00 88.69 125 ILE A C 1
ATOM 1028 O O . ILE A 1 125 ? -2.244 16.497 -47.851 1.00 88.69 125 ILE A O 1
ATOM 1032 N N . ASP A 1 126 ? -2.420 15.259 -49.719 1.00 87.06 126 ASP A N 1
ATOM 1033 C CA . ASP A 1 126 ? -2.853 14.031 -49.046 1.00 87.06 126 ASP A CA 1
ATOM 1034 C C . ASP A 1 126 ? -1.638 13.273 -48.489 1.00 87.06 126 ASP A C 1
ATOM 1036 O O . ASP A 1 126 ? -0.835 12.729 -49.249 1.00 87.06 126 ASP A O 1
ATOM 1040 N N . ILE A 1 127 ? -1.501 13.217 -47.162 1.00 86.19 127 ILE A N 1
ATOM 1041 C CA . ILE A 1 127 ? -0.393 12.518 -46.489 1.00 86.19 127 ILE A CA 1
ATOM 1042 C C . ILE A 1 127 ? -0.839 11.113 -46.061 1.00 86.19 127 ILE A C 1
ATOM 1044 O O . ILE A 1 127 ? -0.063 10.156 -46.099 1.00 86.19 127 ILE A O 1
ATOM 1048 N N . ARG A 1 128 ? -2.102 10.958 -45.657 1.00 86.69 128 ARG A N 1
ATOM 1049 C CA . ARG A 1 128 ? -2.675 9.672 -45.245 1.00 86.69 128 ARG A CA 1
ATOM 1050 C C . ARG A 1 128 ? -3.039 8.805 -46.451 1.00 86.69 128 ARG A C 1
ATOM 1052 O O . ARG A 1 128 ? -3.606 9.269 -47.440 1.00 86.69 128 ARG A O 1
ATOM 1059 N N . LYS A 1 129 ? -2.801 7.494 -46.337 1.00 83.25 129 LYS A N 1
ATOM 1060 C CA . LYS A 1 129 ? -3.245 6.518 -47.343 1.00 83.25 129 LYS A CA 1
ATOM 1061 C C . LYS A 1 129 ? -4.776 6.426 -47.338 1.00 83.25 129 LYS A C 1
ATOM 1063 O O . LYS A 1 129 ? -5.374 6.107 -46.311 1.00 83.25 129 LYS A O 1
ATOM 1068 N N . LYS A 1 130 ? -5.412 6.663 -48.488 1.00 80.19 130 LYS A N 1
ATOM 1069 C CA . LYS A 1 130 ? -6.864 6.492 -48.662 1.00 80.19 130 LYS A CA 1
ATOM 1070 C C . LYS A 1 130 ? -7.206 4.999 -48.637 1.00 80.19 130 LYS A C 1
ATOM 1072 O O . LYS A 1 130 ? -6.557 4.197 -49.303 1.00 80.19 130 LYS A O 1
ATOM 1077 N N . SER A 1 131 ? -8.230 4.622 -47.879 1.00 71.44 131 SER A N 1
ATOM 1078 C CA . SER A 1 131 ? -8.664 3.226 -47.700 1.00 71.44 131 SER A CA 1
ATOM 1079 C C . SER A 1 131 ? -9.341 2.608 -48.933 1.00 71.44 131 SER A C 1
ATOM 1081 O O . SER A 1 131 ? -9.665 1.426 -48.908 1.00 71.44 131 SER A O 1
ATOM 1083 N N . PHE A 1 132 ? -9.560 3.380 -50.005 1.00 61.94 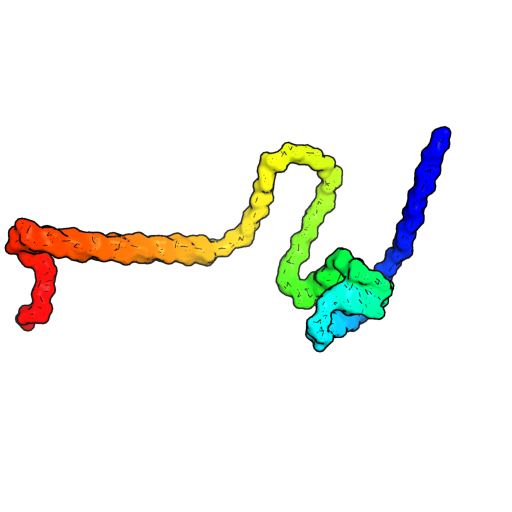132 PHE A N 1
ATOM 1084 C CA . PHE A 1 132 ? -10.382 2.982 -51.155 1.00 61.94 132 PHE A CA 1
ATOM 1085 C C . PHE A 1 132 ? -9.595 2.566 -52.415 1.00 61.94 132 PHE A C 1
ATOM 1087 O O . PHE A 1 132 ? -10.191 2.320 -53.459 1.00 61.94 132 PHE A O 1
ATOM 1094 N N . THR A 1 133 ? -8.270 2.441 -52.360 1.00 58.75 133 THR A N 1
ATOM 1095 C CA . THR A 1 133 ? -7.508 1.912 -53.505 1.00 58.75 133 THR A CA 1
ATOM 1096 C C . THR A 1 133 ? -7.332 0.403 -53.339 1.00 58.75 133 THR A C 1
ATOM 1098 O O . THR A 1 133 ? -6.587 -0.029 -52.457 1.00 58.75 133 THR A O 1
ATOM 1101 N N . LYS A 1 134 ? -8.073 -0.373 -54.142 1.00 54.75 134 LYS A N 1
ATOM 1102 C CA . LYS A 1 134 ? -7.889 -1.822 -54.317 1.00 54.75 134 LYS A CA 1
ATOM 1103 C C . LYS A 1 134 ? -6.591 -2.119 -55.060 1.00 54.75 134 LYS A C 1
ATOM 1105 O O . LYS A 1 134 ? -6.259 -1.325 -55.967 1.00 54.75 134 LYS A O 1
#

Secondary structure (DSSP, 8-state):
-----PPPPPP-----HHHHHHHHHHHHHH---HHHHHHHHH--S---SHHHHHHHHTTSS-S--------------------------HHHHHHHHHHHHHHHHHHHHHHHHHHHHHHHHHH----SPPTT--

Foldseek 3Di:
DDDPDDDDDDDDDDDDLVRLVVLLVCCVVVVDPNQVSCCVVPVDNDDPCVNVVSCVVVVVDDDDPPPDPPPPDDDDPDPDDPPDPPPPCVVVVVVVVVVVVVVVVVVVVVVVVVVQVVCCVPVVDDPDDDPPDD

pLDDT: mean 80.86, std 15.95, range [47.03, 98.12]

Organism: NCBI:txid1268550

Radius of gyration: 32.1 Å; chains: 1; bounding box: 38×47×104 Å